Protein AF-A0A7K0VHI0-F1 (afdb_monomer_lite)

Foldseek 3Di:
DDPPDLQAAWDFDDDDVPVPRRGATEADDLQAGSHDDIDRHFFQQVVLVVVDLLVLLVSLQRRLVRCVVRPHAEYHDDEQAEQPDVPQPCNSSFRYHALVSRLSSRLSSQNNNVVRHAYEYDAPWDQRHDPQQQPDEAEDDPCCCVVGICSSVVSNVVSPHRYYHYTNHHYPPHGRD

Secondary structure (DSSP, 8-state):
--S--TTSSPEEES-BGGGTB--EEEE--TTS--SSS---PPPHHHHHTT--HHHHHHHHHHHHHHHHHTT-SEE---B-----STT-TTGGGS--S-HHHHHHHHHHHHHHHTTTSB-EEEEETT---STTTTT-EE---HHHIIIIISHHHHHHHHTT-SEEEEPSSEETTEE--

pLDDT: mean 95.42, std 7.2, range [49.62, 98.88]

Radius of gyration: 16.26 Å; chains: 1; bounding box: 48×40×41 Å

Structure (mmCIF, N/CA/C/O backbone):
data_AF-A0A7K0VHI0-F1
#
_entry.id   AF-A0A7K0VHI0-F1
#
loop_
_atom_site.group_PDB
_atom_site.id
_atom_site.type_symbol
_atom_site.label_atom_id
_atom_site.label_alt_id
_atom_site.label_comp_id
_atom_site.label_asym_id
_atom_site.label_entity_id
_atom_site.label_seq_id
_atom_site.pdbx_PDB_ins_code
_atom_site.Cartn_x
_atom_site.Cartn_y
_atom_site.Cartn_z
_atom_site.occupancy
_atom_site.B_iso_or_equiv
_atom_site.auth_seq_id
_atom_site.auth_comp_id
_atom_site.auth_asym_id
_atom_site.auth_atom_id
_atom_site.pdbx_PDB_model_num
ATOM 1 N N . MET A 1 1 ? 2.471 27.099 8.054 1.00 49.62 1 MET A N 1
ATOM 2 C CA . MET A 1 1 ? 2.022 25.789 7.533 1.00 49.62 1 MET A CA 1
ATOM 3 C C . MET A 1 1 ? 0.575 25.970 7.119 1.00 49.62 1 MET A C 1
ATOM 5 O O . MET A 1 1 ? -0.126 26.638 7.862 1.00 49.62 1 MET A O 1
ATOM 9 N N . SER A 1 2 ? 0.169 25.510 5.935 1.00 50.44 2 SER A N 1
ATOM 10 C CA . SER A 1 2 ? -1.216 25.653 5.464 1.00 50.44 2 SER A CA 1
ATOM 11 C C . SER A 1 2 ? -2.188 24.968 6.428 1.00 50.44 2 SER A C 1
ATOM 13 O O . SER A 1 2 ? -1.880 23.882 6.926 1.00 50.44 2 SER A O 1
ATOM 15 N N . ASP A 1 3 ? -3.345 25.582 6.671 1.00 60.44 3 ASP A N 1
ATOM 16 C CA . ASP A 1 3 ? -4.369 25.034 7.571 1.00 60.44 3 ASP A CA 1
ATOM 17 C C . ASP A 1 3 ? -5.045 23.759 7.018 1.00 60.44 3 ASP A C 1
ATOM 19 O O . ASP A 1 3 ? -5.583 22.979 7.796 1.00 60.44 3 ASP A O 1
ATOM 23 N N . ASP A 1 4 ? -4.888 23.462 5.721 1.00 69.44 4 ASP A N 1
ATOM 24 C CA . ASP A 1 4 ? -5.539 22.341 5.015 1.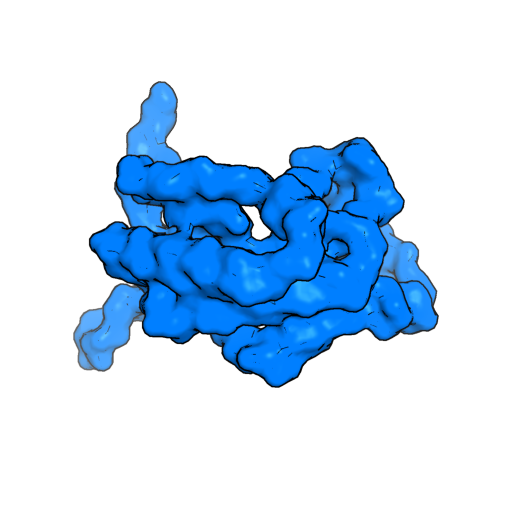00 69.44 4 ASP A CA 1
ATOM 25 C C . ASP A 1 4 ? -4.627 21.114 4.804 1.00 69.44 4 ASP A C 1
ATOM 27 O O . ASP A 1 4 ? -4.588 20.494 3.740 1.00 69.44 4 ASP A O 1
ATOM 31 N N . GLY A 1 5 ? -3.806 20.773 5.795 1.00 72.88 5 GLY A N 1
ATOM 32 C CA . GLY A 1 5 ? -2.928 19.605 5.695 1.00 72.88 5 GLY A CA 1
ATOM 33 C C . GLY A 1 5 ? -3.690 18.276 5.781 1.00 72.88 5 GLY A C 1
ATOM 34 O O . GLY A 1 5 ? -4.550 18.111 6.639 1.00 72.88 5 GLY A O 1
ATOM 35 N N . TYR A 1 6 ? -3.282 17.273 4.996 1.00 79.19 6 TYR A N 1
ATOM 36 C CA . TYR A 1 6 ? -3.853 15.910 5.017 1.00 79.19 6 TYR A CA 1
ATOM 37 C C . TYR A 1 6 ? -3.754 15.179 6.377 1.00 79.19 6 TYR A C 1
ATOM 39 O O . TYR A 1 6 ? -4.340 14.121 6.566 1.00 79.19 6 TYR A O 1
ATOM 47 N N . HIS A 1 7 ? -3.013 15.753 7.327 1.00 82.69 7 HIS A N 1
ATOM 48 C CA . HIS A 1 7 ? -2.826 15.268 8.695 1.00 82.69 7 HIS A CA 1
ATOM 49 C C . HIS A 1 7 ? -3.820 15.874 9.707 1.00 82.69 7 HIS A C 1
ATOM 51 O O . HIS A 1 7 ? -3.717 15.629 10.911 1.00 82.69 7 HIS A O 1
ATOM 57 N N . LYS A 1 8 ? -4.737 16.739 9.258 1.00 86.25 8 LYS A N 1
ATOM 58 C CA . LYS A 1 8 ? -5.673 17.461 10.134 1.00 86.25 8 LYS A CA 1
ATOM 59 C C . LYS A 1 8 ? -6.975 16.705 10.363 1.00 86.25 8 LYS A C 1
ATOM 61 O O . LYS A 1 8 ? -7.485 16.704 11.480 1.00 86.25 8 LYS A O 1
ATOM 66 N N . SER A 1 9 ? -7.497 16.065 9.326 1.00 90.56 9 SER A N 1
ATOM 67 C CA . SER A 1 9 ? -8.760 15.333 9.352 1.00 90.56 9 SER A CA 1
ATOM 68 C C . SER A 1 9 ? -8.771 14.250 8.279 1.00 90.56 9 SER A C 1
ATOM 70 O O . SER A 1 9 ? -7.968 14.265 7.347 1.00 90.56 9 SER A O 1
ATOM 72 N N . VAL A 1 10 ? -9.699 13.305 8.414 1.00 93.50 10 VAL A N 1
ATOM 73 C CA . VAL A 1 10 ? -9.967 12.304 7.377 1.00 93.50 10 VAL A CA 1
ATOM 74 C C . VAL A 1 10 ? -10.591 12.962 6.142 1.00 93.50 10 VAL A C 1
ATOM 76 O O . VAL A 1 10 ? -11.392 13.892 6.266 1.00 93.50 10 VAL A O 1
ATOM 79 N N . PHE A 1 11 ? -10.268 12.458 4.952 1.00 93.69 11 PHE A N 1
ATOM 80 C CA . PHE A 1 11 ? -10.900 12.899 3.707 1.00 93.69 11 PHE A CA 1
ATOM 81 C C . PHE A 1 11 ? -12.208 12.151 3.496 1.00 93.69 11 PHE A C 1
ATOM 83 O O . PHE A 1 11 ? -12.211 10.925 3.401 1.00 93.69 11 PHE A O 1
ATOM 90 N N . VAL A 1 12 ? -13.316 12.883 3.410 1.00 94.75 12 VAL A N 1
ATOM 91 C CA . VAL A 1 12 ? -14.646 12.303 3.204 1.00 94.75 12 VAL A CA 1
ATOM 92 C C . VAL A 1 12 ? -14.996 12.336 1.719 1.00 94.75 12 VAL A C 1
ATOM 94 O O . VAL A 1 12 ? -14.970 13.390 1.088 1.00 94.75 12 VAL A O 1
ATOM 97 N N . GLY A 1 13 ? -15.334 11.176 1.164 1.00 94.62 13 GLY A N 1
ATOM 98 C CA . GLY A 1 13 ? -15.799 11.010 -0.207 1.00 94.62 13 GLY A CA 1
ATOM 99 C C . GLY A 1 13 ? -17.121 10.252 -0.263 1.00 94.62 13 GLY A C 1
ATOM 100 O O . GLY A 1 13 ? -17.373 9.360 0.544 1.00 94.62 13 GLY A O 1
ATOM 101 N N . ALA A 1 14 ? -17.952 10.587 -1.251 1.00 95.06 14 ALA A N 1
ATOM 102 C CA . ALA A 1 14 ? -19.202 9.886 -1.557 1.00 95.06 14 ALA A CA 1
ATOM 103 C C . ALA A 1 14 ? -20.214 9.781 -0.391 1.00 95.06 14 ALA A C 1
ATOM 105 O O . ALA A 1 14 ? -20.977 8.824 -0.337 1.00 95.06 14 ALA A O 1
ATOM 106 N N . GLU A 1 15 ? -20.246 10.739 0.539 1.00 96.38 15 GLU A N 1
ATOM 107 C CA . GLU A 1 15 ? -21.255 10.786 1.610 1.00 96.38 15 GLU A CA 1
ATOM 108 C C . GLU A 1 15 ? -22.662 11.039 1.036 1.00 96.38 15 GLU A C 1
ATOM 110 O O . GLU A 1 15 ? -22.847 11.888 0.160 1.00 96.38 15 GLU A O 1
ATOM 115 N N . LEU A 1 16 ? -23.656 10.261 1.486 1.00 96.75 16 LEU A N 1
ATOM 116 C CA . LEU A 1 16 ? -25.032 10.314 0.980 1.00 96.75 16 LEU A CA 1
ATOM 117 C C . LEU A 1 16 ? -26.054 10.147 2.116 1.00 96.75 16 LEU A C 1
ATOM 119 O O . LEU A 1 16 ? -26.549 9.043 2.375 1.00 96.75 16 LEU A O 1
ATOM 123 N N . ASP A 1 17 ? -26.458 11.268 2.716 1.00 96.25 17 ASP A N 1
ATOM 124 C CA . ASP A 1 17 ? -27.413 11.320 3.837 1.00 96.25 17 ASP A CA 1
ATOM 125 C C . ASP A 1 17 ? -28.761 10.659 3.526 1.00 96.25 17 ASP A C 1
ATOM 127 O O . ASP A 1 17 ? -29.331 9.964 4.366 1.00 96.25 17 ASP A O 1
ATOM 131 N N . ARG A 1 18 ? -29.248 10.807 2.284 1.00 97.44 18 ARG A N 1
ATOM 132 C CA . ARG A 1 18 ? -30.519 10.237 1.790 1.00 97.44 18 ARG A CA 1
ATOM 133 C C . ARG A 1 18 ? -30.682 8.745 2.100 1.00 97.44 18 ARG A C 1
ATOM 135 O O . ARG A 1 18 ? -31.808 8.284 2.259 1.00 97.44 18 ARG A O 1
ATOM 142 N N . ILE A 1 19 ? -29.584 7.993 2.094 1.00 97.06 19 ILE A N 1
ATOM 143 C CA . ILE A 1 19 ? -29.577 6.542 2.331 1.00 97.06 19 ILE A CA 1
ATOM 144 C C . ILE A 1 19 ? -28.793 6.164 3.595 1.00 97.06 19 ILE A C 1
ATOM 146 O O . ILE A 1 19 ? -28.538 4.984 3.815 1.00 97.06 19 ILE A O 1
ATOM 150 N N . GLY A 1 20 ? -28.387 7.146 4.406 1.00 95.75 20 GLY A N 1
ATOM 151 C CA . GLY A 1 20 ? -27.570 6.923 5.598 1.00 95.75 20 GLY A CA 1
ATOM 152 C C . GLY A 1 20 ? -26.177 6.360 5.304 1.00 95.75 20 GLY A C 1
ATOM 153 O O . GLY A 1 20 ? -25.609 5.689 6.162 1.00 95.75 20 GLY A O 1
ATOM 154 N N . PHE A 1 21 ? -25.628 6.586 4.104 1.00 96.31 21 PHE A N 1
ATOM 155 C CA . PHE A 1 21 ? -24.278 6.135 3.769 1.00 96.31 21 PHE A CA 1
ATOM 156 C C . PHE A 1 21 ? -23.255 7.181 4.245 1.00 96.31 21 PHE A C 1
ATOM 158 O O . PHE A 1 21 ? -23.223 8.281 3.689 1.00 96.31 21 PHE A O 1
ATOM 165 N N . PRO A 1 22 ? -22.396 6.857 5.233 1.00 92.44 22 PRO A N 1
ATOM 166 C CA . PRO A 1 22 ? -21.530 7.829 5.916 1.00 92.44 22 PRO A CA 1
ATOM 167 C C . PRO A 1 22 ? -20.301 8.266 5.098 1.00 92.44 22 PRO A C 1
ATOM 169 O O . PRO A 1 22 ? -19.397 8.918 5.633 1.00 92.44 22 PRO A O 1
ATOM 172 N N . GLY A 1 23 ? -20.234 7.852 3.829 1.00 95.94 23 GLY A N 1
ATOM 173 C CA . GLY A 1 23 ? -19.101 8.071 2.945 1.00 95.94 23 GLY A CA 1
ATOM 174 C C . GLY A 1 23 ? -17.908 7.158 3.230 1.00 95.94 23 GLY A C 1
ATOM 175 O O . GLY A 1 23 ? -17.819 6.449 4.238 1.00 95.94 23 GLY A O 1
ATOM 176 N N . VAL A 1 24 ? -16.954 7.208 2.311 1.00 96.62 24 VAL A N 1
ATOM 177 C CA . VAL A 1 24 ? -15.605 6.683 2.496 1.00 96.62 24 VAL A CA 1
ATOM 178 C C . VAL A 1 24 ? -14.776 7.767 3.176 1.00 96.62 24 VAL A C 1
ATOM 180 O O . VAL A 1 24 ? -14.769 8.915 2.745 1.00 96.62 24 VAL A O 1
ATOM 183 N N . ARG A 1 25 ? -14.095 7.409 4.259 1.00 96.31 25 ARG A N 1
ATOM 184 C CA . ARG A 1 25 ? -13.344 8.310 5.133 1.00 96.31 25 ARG A CA 1
ATOM 185 C C . ARG A 1 25 ? -11.891 7.868 5.131 1.00 96.31 25 ARG A C 1
ATOM 187 O O . ARG A 1 25 ? -11.514 6.943 5.852 1.00 96.31 25 ARG A O 1
ATOM 194 N N . PHE A 1 26 ? -11.119 8.489 4.250 1.00 96.12 26 PHE A N 1
ATOM 195 C CA . PHE A 1 26 ? -9.750 8.123 3.924 1.00 96.12 26 PHE A CA 1
ATOM 196 C C . PHE A 1 26 ? -8.734 8.772 4.871 1.00 96.12 26 PHE A C 1
ATOM 198 O O . PHE A 1 26 ? -8.834 9.959 5.191 1.00 96.12 26 PHE A O 1
ATOM 205 N N . SER A 1 27 ? -7.724 7.997 5.263 1.00 95.81 27 SER A N 1
ATOM 206 C CA . SER A 1 27 ? -6.516 8.475 5.937 1.00 95.81 27 SER A CA 1
ATOM 207 C C . SER A 1 27 ? -5.292 7.672 5.481 1.00 95.81 27 SER A C 1
ATOM 209 O O . SER A 1 27 ? -5.348 6.445 5.364 1.00 95.81 27 SER A O 1
ATOM 211 N N . ASP A 1 28 ? -4.165 8.340 5.247 1.00 94.38 28 ASP A N 1
ATOM 212 C CA . ASP A 1 28 ? -2.869 7.662 5.124 1.00 94.38 28 ASP A CA 1
ATOM 213 C C . ASP A 1 28 ? -2.396 7.149 6.507 1.00 94.38 28 ASP A C 1
ATOM 215 O O . ASP A 1 28 ? -2.833 7.643 7.544 1.00 94.38 28 ASP A O 1
ATOM 219 N N . GLY A 1 29 ? -1.498 6.167 6.605 1.00 69.25 29 GLY A N 1
ATOM 220 C CA . GLY A 1 29 ? -0.900 5.376 5.530 1.00 69.25 29 GLY A CA 1
ATOM 221 C C . GLY A 1 29 ? -0.022 4.231 6.077 1.00 69.25 29 GLY A C 1
ATOM 222 O O . GLY A 1 29 ? -0.254 3.749 7.183 1.00 69.25 29 GLY A O 1
ATOM 223 N N . PRO A 1 30 ? 1.028 3.779 5.364 1.00 87.50 30 PRO A N 1
ATOM 224 C CA . PRO A 1 30 ? 1.696 2.491 5.630 1.00 87.50 30 PRO A CA 1
ATOM 225 C C . PRO A 1 30 ? 2.348 2.313 7.014 1.00 87.50 30 PRO A C 1
ATOM 227 O O . PRO A 1 30 ? 2.662 1.183 7.393 1.00 87.50 30 PRO A O 1
ATOM 230 N N . ARG A 1 31 ? 2.570 3.409 7.756 1.00 93.50 31 ARG A N 1
ATOM 231 C CA . ARG A 1 31 ? 3.279 3.453 9.049 1.00 93.50 31 ARG A CA 1
ATOM 232 C C . ARG A 1 31 ? 2.393 3.893 10.228 1.00 93.50 31 ARG A C 1
ATOM 234 O O . ARG A 1 31 ? 2.914 4.299 11.264 1.00 93.50 31 ARG A O 1
ATOM 241 N N . GLY A 1 32 ? 1.075 3.854 10.060 1.00 94.88 32 GLY A N 1
ATOM 242 C CA . GLY A 1 32 ? 0.108 4.308 11.061 1.00 94.88 32 GLY A CA 1
ATOM 243 C C . GLY A 1 32 ? -0.809 5.407 10.539 1.00 94.88 32 GLY A C 1
ATOM 244 O O . GLY A 1 32 ? -0.649 5.883 9.413 1.00 94.88 32 GLY A O 1
ATOM 245 N N . ALA A 1 33 ? -1.774 5.804 11.368 1.00 94.31 33 ALA A N 1
ATOM 246 C CA . ALA A 1 33 ? -2.665 6.912 11.056 1.00 94.31 33 ALA A CA 1
ATOM 247 C C . ALA A 1 33 ? -1.879 8.231 10.981 1.00 94.31 33 ALA A C 1
ATOM 249 O O . ALA A 1 33 ? -1.049 8.520 11.840 1.00 94.31 33 ALA A O 1
ATOM 250 N N . VAL A 1 34 ? -2.145 9.048 9.962 1.00 90.44 34 VAL A N 1
ATOM 251 C CA . VAL A 1 34 ? -1.441 10.329 9.759 1.00 90.44 34 VAL A CA 1
ATOM 252 C C . VAL A 1 34 ? -2.256 11.528 10.264 1.00 90.44 34 VAL A C 1
ATOM 254 O O . VAL A 1 34 ? -1.842 12.672 10.113 1.00 90.44 34 VAL A O 1
ATOM 257 N N . VAL A 1 35 ? -3.399 11.295 10.913 1.00 89.69 35 VAL A N 1
ATOM 258 C CA . VAL A 1 35 ? -4.246 12.357 11.474 1.00 89.69 35 VAL A CA 1
ATOM 259 C C . VAL A 1 35 ? -4.071 12.452 12.987 1.00 89.69 35 VAL A C 1
ATOM 261 O O . VAL A 1 35 ? -4.231 11.465 13.702 1.00 89.69 35 VAL A O 1
ATOM 264 N N . GLY A 1 36 ? -3.814 13.665 13.479 1.00 84.06 36 GLY A N 1
ATOM 265 C CA . GLY A 1 36 ? -3.723 13.946 14.913 1.00 84.06 36 GLY A CA 1
ATOM 266 C C . GLY A 1 36 ? -2.516 13.295 15.600 1.00 84.06 36 GLY A C 1
ATOM 267 O O . GLY A 1 36 ? -1.433 13.200 15.026 1.00 84.06 36 GLY A O 1
ATOM 268 N N . ASN A 1 37 ? -2.699 12.890 16.860 1.00 87.44 37 ASN A N 1
ATOM 269 C CA . ASN A 1 37 ? -1.681 12.189 17.644 1.00 87.44 37 ASN A CA 1
ATOM 270 C C . ASN A 1 37 ? -1.924 10.680 17.540 1.00 87.44 37 ASN A C 1
ATOM 272 O O . ASN A 1 37 ? -2.786 10.149 18.238 1.00 87.44 37 ASN A O 1
ATOM 276 N N . ALA A 1 38 ? -1.164 10.017 16.678 1.00 92.19 38 ALA A N 1
ATOM 277 C CA . ALA A 1 38 ? -1.216 8.576 16.460 1.00 92.19 38 ALA A CA 1
ATOM 278 C C . ALA A 1 38 ? 0.172 7.951 16.648 1.00 92.19 38 ALA A C 1
ATOM 280 O O . ALA A 1 38 ? 1.190 8.655 16.679 1.00 92.19 38 ALA A O 1
ATOM 281 N N . THR A 1 39 ? 0.226 6.628 16.773 1.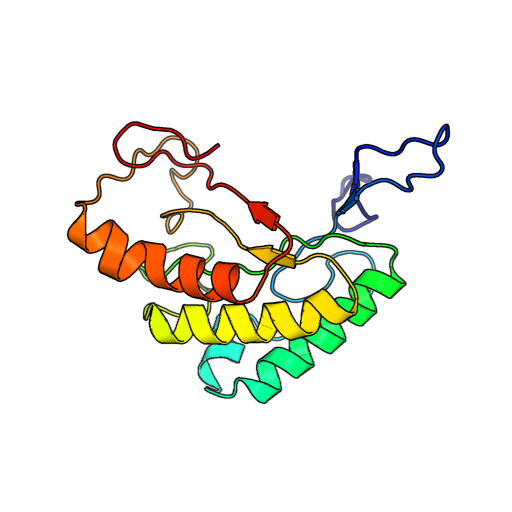00 96.69 39 THR A N 1
ATOM 282 C CA . THR A 1 39 ? 1.491 5.916 16.934 1.00 96.69 39 THR A CA 1
ATOM 283 C C . THR A 1 39 ? 2.303 5.977 15.642 1.00 96.69 39 THR A C 1
ATOM 285 O O . THR A 1 39 ? 1.860 5.569 14.569 1.00 96.69 39 THR A O 1
ATOM 288 N N . ALA A 1 40 ? 3.545 6.452 15.746 1.00 95.62 40 ALA A N 1
ATOM 289 C CA . ALA A 1 40 ? 4.512 6.390 14.658 1.00 95.62 40 ALA A CA 1
ATOM 290 C C . ALA A 1 40 ? 5.271 5.054 14.713 1.00 95.62 40 ALA A C 1
ATOM 292 O O . ALA A 1 40 ? 6.282 4.934 15.404 1.00 95.62 40 ALA A O 1
ATOM 293 N N . PHE A 1 41 ? 4.785 4.048 13.984 1.00 98.06 41 PHE A N 1
ATOM 294 C CA . PHE A 1 41 ? 5.431 2.732 13.924 1.00 98.06 41 PHE A CA 1
ATOM 295 C C . PHE A 1 41 ? 6.797 2.792 13.208 1.00 98.06 41 PHE A C 1
ATOM 297 O O . PHE A 1 41 ? 7.088 3.758 12.497 1.00 98.06 41 PHE A O 1
ATOM 304 N N . PRO A 1 42 ? 7.665 1.772 13.344 1.00 98.06 42 PRO A N 1
ATOM 305 C CA . PRO A 1 42 ? 8.799 1.600 12.440 1.00 98.06 42 PRO A CA 1
ATOM 306 C C . PRO A 1 42 ? 8.336 1.508 10.980 1.00 98.06 42 PRO A C 1
ATOM 308 O O . PRO A 1 42 ? 7.253 1.001 10.691 1.00 98.06 42 PRO A O 1
ATOM 311 N N . VAL A 1 43 ? 9.157 2.003 10.051 1.00 97.56 43 VAL A N 1
ATOM 312 C CA . VAL A 1 43 ? 8.881 1.919 8.605 1.00 97.56 43 VAL A CA 1
ATOM 313 C C . VAL A 1 43 ? 8.724 0.463 8.153 1.00 97.56 43 VAL A C 1
ATOM 315 O O . VAL A 1 43 ? 9.291 -0.437 8.777 1.00 97.56 43 VAL A O 1
ATOM 318 N N . ALA A 1 44 ? 7.984 0.225 7.067 1.00 97.44 44 ALA A N 1
ATOM 319 C CA . ALA A 1 44 ? 7.653 -1.126 6.610 1.00 97.44 44 ALA A CA 1
ATOM 320 C C . ALA A 1 44 ? 8.897 -1.998 6.416 1.00 97.44 44 ALA A C 1
ATOM 322 O O . ALA A 1 44 ? 8.909 -3.130 6.883 1.00 97.44 44 ALA A O 1
ATOM 323 N N . MET A 1 45 ? 9.977 -1.440 5.870 1.00 97.12 45 MET A N 1
ATOM 324 C CA . MET A 1 45 ? 11.242 -2.157 5.686 1.00 97.12 45 MET A CA 1
ATOM 325 C C . MET A 1 45 ? 11.835 -2.672 7.007 1.00 97.12 45 MET A C 1
ATOM 327 O O . MET A 1 45 ? 12.311 -3.802 7.080 1.00 97.12 45 MET A O 1
ATOM 331 N N . ALA A 1 46 ? 11.773 -1.873 8.076 1.00 98.19 46 ALA A N 1
ATOM 332 C CA . ALA A 1 46 ? 12.263 -2.279 9.392 1.00 98.19 46 ALA A CA 1
ATOM 333 C C . ALA A 1 46 ? 11.379 -3.369 10.016 1.00 98.19 46 ALA A C 1
ATOM 335 O O . ALA A 1 46 ? 11.891 -4.272 10.672 1.00 98.19 46 ALA A O 1
ATOM 336 N N . ARG A 1 47 ? 10.061 -3.312 9.783 1.00 98.38 47 ARG A N 1
ATOM 337 C CA . ARG A 1 47 ? 9.128 -4.373 10.194 1.00 98.38 47 ARG A CA 1
ATOM 338 C C . ARG A 1 47 ? 9.350 -5.654 9.388 1.00 98.38 47 ARG A C 1
ATOM 340 O O . ARG A 1 47 ? 9.413 -6.728 9.971 1.00 98.38 47 ARG A O 1
ATOM 347 N N . GLY A 1 48 ? 9.577 -5.543 8.079 1.00 98.19 48 GLY A N 1
ATOM 348 C CA . GLY A 1 48 ? 9.900 -6.660 7.186 1.00 98.19 48 GLY A CA 1
ATOM 349 C C . GLY A 1 48 ? 11.168 -7.407 7.601 1.00 98.19 48 GLY A C 1
ATOM 350 O O . GLY A 1 48 ? 11.209 -8.635 7.546 1.00 98.19 48 GLY A O 1
ATOM 351 N N . ALA A 1 49 ? 12.171 -6.682 8.106 1.00 98.38 49 ALA A N 1
ATOM 352 C CA . ALA A 1 49 ? 13.422 -7.253 8.605 1.00 98.38 49 ALA A CA 1
ATOM 353 C C . ALA A 1 49 ? 13.265 -8.132 9.863 1.00 98.38 49 ALA A C 1
ATOM 355 O O . ALA A 1 49 ? 14.220 -8.800 10.255 1.00 98.38 49 ALA A O 1
ATOM 356 N N . THR A 1 50 ? 12.084 -8.160 10.490 1.00 98.56 50 THR A N 1
ATOM 357 C CA . THR A 1 50 ? 11.791 -9.063 11.615 1.00 98.56 50 THR A CA 1
ATOM 358 C C . THR A 1 50 ? 11.513 -10.496 11.173 1.00 98.56 50 THR A C 1
ATOM 360 O O . THR A 1 50 ? 11.710 -11.411 11.966 1.00 98.56 50 THR A O 1
ATOM 363 N N . TRP A 1 51 ? 11.062 -10.693 9.926 1.00 98.50 51 TRP A N 1
ATOM 364 C CA . TRP A 1 51 ? 10.561 -11.978 9.418 1.00 98.50 51 TRP A CA 1
ATOM 365 C C . TRP A 1 51 ? 9.436 -12.597 10.279 1.00 98.50 51 TRP A C 1
ATOM 367 O O . TRP A 1 51 ? 9.223 -13.806 10.244 1.00 98.50 51 TRP A O 1
ATOM 377 N N . ASP A 1 52 ? 8.699 -11.765 11.024 1.00 98.81 52 ASP A N 1
ATOM 378 C CA . ASP A 1 52 ? 7.61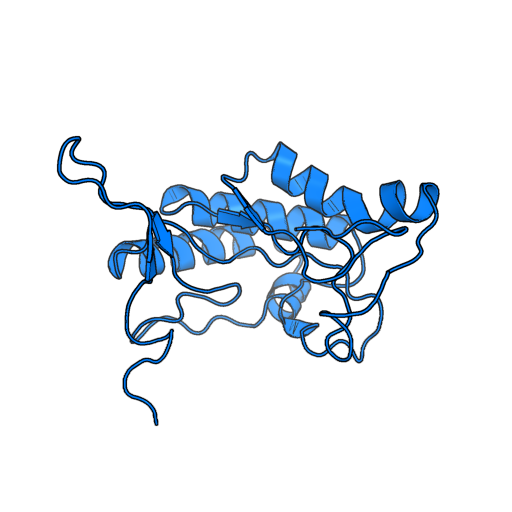6 -12.165 11.924 1.00 98.81 52 ASP A CA 1
ATOM 379 C C . ASP A 1 52 ? 6.257 -11.655 11.407 1.00 98.81 52 ASP A C 1
ATOM 381 O O . ASP A 1 52 ? 5.895 -10.484 11.555 1.00 98.81 52 ASP A O 1
ATOM 385 N N . LEU A 1 53 ? 5.499 -12.554 10.770 1.00 98.88 53 LEU A N 1
ATOM 386 C CA . LEU A 1 53 ? 4.179 -12.245 10.207 1.00 98.88 53 LEU A CA 1
ATOM 387 C C . LEU A 1 53 ? 3.114 -12.019 11.291 1.00 98.88 53 LEU A C 1
ATOM 389 O O . LEU A 1 53 ? 2.191 -11.227 11.088 1.00 98.88 53 LEU A O 1
ATOM 393 N N . ASP A 1 54 ? 3.241 -12.678 12.444 1.00 98.88 54 ASP A N 1
ATOM 394 C CA . ASP A 1 54 ? 2.300 -12.515 13.553 1.00 98.88 54 ASP A CA 1
ATOM 395 C C . ASP A 1 54 ? 2.464 -11.128 14.185 1.00 98.88 54 ASP A C 1
ATOM 397 O O . ASP A 1 54 ? 1.480 -10.462 14.531 1.00 98.88 54 ASP A O 1
ATOM 401 N N . LEU A 1 55 ? 3.708 -10.650 14.288 1.00 98.81 55 LEU A N 1
ATOM 402 C CA . LEU A 1 55 ? 4.003 -9.280 14.688 1.00 98.81 55 LEU A CA 1
ATOM 403 C C . LEU A 1 55 ? 3.418 -8.264 13.701 1.00 98.81 55 LEU A C 1
ATOM 405 O O . LEU A 1 55 ? 2.779 -7.308 14.145 1.00 98.81 55 LEU A O 1
ATOM 409 N N . GLU A 1 56 ? 3.584 -8.461 12.390 1.00 98.81 56 GLU A N 1
ATOM 410 C CA . GLU A 1 56 ? 3.042 -7.524 11.395 1.00 98.81 56 GLU A CA 1
ATOM 411 C C . GLU A 1 56 ? 1.510 -7.459 11.447 1.00 98.81 56 GLU A C 1
ATOM 413 O O . GLU A 1 56 ? 0.930 -6.372 11.395 1.00 98.81 56 GLU A O 1
ATOM 418 N N . GLN A 1 57 ? 0.839 -8.596 11.648 1.00 98.88 57 GLN A N 1
ATOM 419 C CA . GLN A 1 57 ? -0.610 -8.618 11.830 1.00 98.88 57 GLN A CA 1
ATOM 420 C C . GLN A 1 57 ? -1.048 -7.856 13.089 1.00 98.88 57 GLN A C 1
ATOM 422 O O . GLN A 1 57 ? -2.018 -7.097 13.037 1.00 98.88 57 GLN A O 1
ATOM 427 N N . ARG A 1 58 ? -0.332 -8.004 14.212 1.00 98.88 58 ARG A N 1
ATOM 428 C CA . ARG A 1 58 ? -0.604 -7.240 15.445 1.00 98.88 58 ARG A CA 1
ATOM 429 C C . ARG A 1 58 ? -0.369 -5.742 15.265 1.00 98.88 58 ARG A C 1
ATOM 431 O O . ARG A 1 58 ? -1.101 -4.936 15.835 1.00 98.88 58 ARG A O 1
ATOM 438 N N . ILE A 1 59 ? 0.635 -5.362 14.476 1.00 98.75 59 ILE A N 1
ATOM 439 C CA . ILE A 1 59 ? 0.854 -3.963 14.096 1.00 98.75 59 ILE A CA 1
ATOM 440 C C . ILE A 1 59 ? -0.328 -3.460 13.258 1.00 98.75 59 ILE A C 1
ATOM 442 O O . ILE A 1 59 ? -0.832 -2.371 13.522 1.00 98.75 59 ILE A O 1
ATOM 446 N N . GLY A 1 60 ? -0.818 -4.255 12.304 1.00 98.62 60 GLY A N 1
ATOM 447 C CA . GLY A 1 60 ? -2.014 -3.930 11.525 1.00 98.62 60 GLY A CA 1
ATOM 448 C C . GLY A 1 60 ? -3.267 -3.733 12.366 1.00 98.62 60 GLY A C 1
ATOM 449 O O . GLY A 1 60 ? -3.995 -2.771 12.142 1.00 98.62 60 GLY A O 1
ATOM 450 N N . ASP A 1 61 ? -3.490 -4.596 13.355 1.00 98.81 61 ASP A N 1
ATOM 451 C CA . ASP A 1 61 ? -4.600 -4.476 14.305 1.00 98.81 61 ASP A CA 1
ATOM 452 C C . ASP A 1 61 ? -4.525 -3.160 15.100 1.00 98.81 61 ASP A C 1
ATOM 454 O O . ASP A 1 61 ? -5.497 -2.404 15.157 1.00 98.81 61 ASP A O 1
ATOM 458 N N . ALA A 1 62 ? -3.339 -2.818 15.618 1.00 98.56 62 ALA A N 1
ATOM 459 C CA . ALA A 1 62 ? -3.119 -1.563 16.334 1.00 98.56 62 ALA A CA 1
ATOM 460 C C . ALA A 1 62 ? -3.348 -0.330 15.438 1.00 98.56 62 ALA A C 1
ATOM 462 O O . ALA A 1 62 ? -4.066 0.591 15.829 1.00 98.56 62 ALA A O 1
ATOM 463 N N . ILE A 1 63 ? -2.798 -0.328 14.216 1.00 98.44 63 ILE A N 1
ATOM 464 C CA . ILE A 1 63 ? -3.005 0.755 13.242 1.00 98.44 63 ILE A CA 1
ATOM 465 C C . ILE A 1 63 ? -4.493 0.882 12.885 1.00 98.44 63 ILE A C 1
ATOM 467 O O . ILE A 1 63 ? -5.026 1.991 12.855 1.00 98.44 63 ILE A O 1
ATOM 471 N N . GLY A 1 64 ? -5.172 -0.237 12.626 1.00 98.31 64 GLY A N 1
ATOM 472 C CA . GLY A 1 64 ? -6.592 -0.266 12.281 1.00 98.31 64 GLY A CA 1
ATOM 473 C C . GLY A 1 64 ? -7.470 0.312 13.391 1.00 98.31 64 GLY A C 1
ATOM 474 O O . GLY 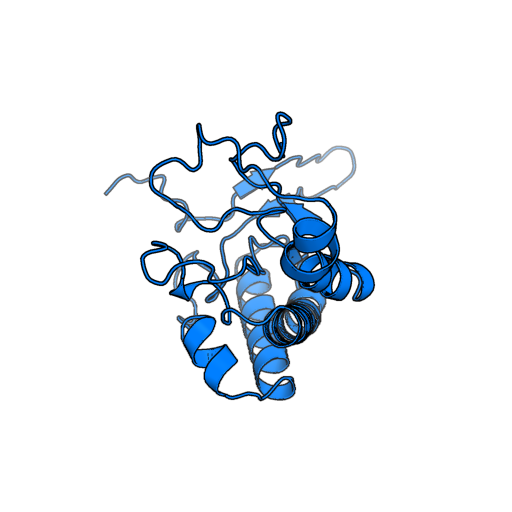A 1 64 ? -8.361 1.117 13.113 1.00 98.31 64 GLY A O 1
ATOM 475 N N . SER A 1 65 ? -7.181 -0.038 14.645 1.00 98.31 65 SER A N 1
ATOM 476 C CA . SER A 1 65 ? -7.873 0.497 15.820 1.00 98.31 65 SER A CA 1
ATOM 477 C C . SER A 1 65 ? -7.703 2.018 15.947 1.00 98.31 65 SER A C 1
ATOM 479 O O . SER A 1 65 ? -8.689 2.741 16.114 1.00 98.31 65 SER A O 1
ATOM 481 N N . GLU A 1 66 ? -6.480 2.537 15.770 1.00 97.81 66 GLU A N 1
ATOM 482 C CA . GLU A 1 66 ? -6.220 3.985 15.788 1.00 97.81 66 GLU A CA 1
ATOM 483 C C . GLU A 1 66 ? -6.941 4.716 14.646 1.00 97.81 66 GLU A C 1
ATOM 485 O O . GLU A 1 66 ? -7.581 5.743 14.875 1.00 97.81 66 GLU A O 1
ATOM 490 N N . LEU A 1 67 ? -6.908 4.162 13.428 1.00 97.62 67 LEU A N 1
ATOM 491 C CA . LEU A 1 67 ? -7.631 4.696 12.270 1.00 97.62 67 LEU A CA 1
ATOM 492 C C . LEU A 1 67 ? -9.141 4.757 12.524 1.00 97.62 67 LEU A C 1
ATOM 494 O O . LEU A 1 67 ? -9.791 5.759 12.218 1.00 97.62 67 LEU A O 1
ATOM 498 N N . ARG A 1 68 ? -9.710 3.709 13.123 1.00 97.06 68 ARG A N 1
ATOM 499 C CA . ARG A 1 68 ? -11.131 3.685 13.468 1.00 97.06 68 ARG A CA 1
ATOM 500 C C . ARG A 1 68 ? -11.472 4.733 14.525 1.00 97.06 68 ARG A C 1
ATOM 502 O O . ARG A 1 68 ? -12.503 5.395 14.402 1.00 97.06 68 ARG A O 1
ATOM 509 N N . ALA A 1 69 ? -10.611 4.912 15.527 1.00 96.38 69 ALA A N 1
ATOM 510 C CA . ALA A 1 69 ? -10.800 5.887 16.600 1.00 96.38 69 ALA A CA 1
ATOM 511 C C . ALA A 1 69 ? -10.819 7.340 16.093 1.00 96.38 69 ALA A C 1
ATOM 513 O O . ALA A 1 69 ? -11.584 8.154 16.606 1.00 96.38 69 ALA A O 1
ATOM 514 N N . ILE A 1 70 ? -10.045 7.658 15.049 1.00 94.88 70 ILE A N 1
ATOM 515 C CA . ILE A 1 70 ? -10.063 8.982 14.397 1.00 94.88 70 ILE A CA 1
ATOM 516 C C . ILE A 1 70 ? -11.187 9.140 13.354 1.00 94.88 70 ILE A C 1
ATOM 518 O O . ILE A 1 70 ? -11.264 10.162 12.674 1.00 94.88 70 ILE A O 1
ATOM 522 N N . GLY A 1 71 ? -12.057 8.136 13.202 1.00 94.81 71 GLY A N 1
ATOM 523 C CA . GLY A 1 71 ? -13.199 8.171 12.288 1.00 94.81 71 GLY A CA 1
ATOM 524 C C . GLY A 1 71 ? -12.882 7.817 10.832 1.00 94.81 71 GLY A C 1
ATOM 525 O O . GLY A 1 71 ? -13.724 8.061 9.963 1.00 94.81 71 GLY A O 1
ATOM 526 N N . ALA A 1 72 ? -11.707 7.246 10.547 1.00 96.81 72 ALA A N 1
ATOM 527 C CA . ALA A 1 72 ? -11.406 6.688 9.232 1.00 96.81 72 ALA A CA 1
ATOM 528 C C . ALA A 1 72 ? -12.093 5.325 9.055 1.00 96.81 72 ALA A C 1
ATOM 530 O O . ALA A 1 72 ? -12.300 4.570 10.008 1.00 96.81 72 ALA A O 1
ATOM 531 N N . ASN A 1 73 ? -12.438 5.000 7.812 1.00 97.56 73 ASN A N 1
ATOM 532 C CA . ASN A 1 73 ? -12.933 3.676 7.428 1.00 97.56 73 ASN A CA 1
ATOM 533 C C . ASN A 1 73 ? -12.215 3.098 6.198 1.00 97.56 73 ASN A C 1
ATOM 535 O O . ASN A 1 73 ? -12.451 1.941 5.870 1.00 97.56 73 ASN A O 1
ATOM 539 N N . LEU A 1 74 ? -11.325 3.870 5.568 1.00 97.81 74 LEU A N 1
ATOM 540 C CA . LEU A 1 74 ? -10.434 3.456 4.489 1.00 97.81 74 LEU A CA 1
ATOM 541 C C . LEU A 1 74 ? -9.029 3.970 4.788 1.00 97.81 74 LEU A C 1
ATOM 543 O O . LEU A 1 74 ? -8.864 5.134 5.160 1.00 97.81 74 LEU A O 1
ATOM 547 N N . THR A 1 75 ? -8.014 3.136 4.573 1.00 97.81 75 THR A N 1
ATOM 548 C CA . THR A 1 75 ? -6.621 3.563 4.700 1.00 97.81 75 THR A CA 1
ATOM 549 C C . THR A 1 75 ? -5.807 3.361 3.438 1.00 97.81 75 THR A C 1
ATOM 551 O O . THR A 1 75 ? -5.955 2.360 2.746 1.00 97.81 75 THR A O 1
ATOM 554 N N . GLY A 1 76 ? -4.905 4.304 3.162 1.00 96.44 76 GLY A N 1
ATOM 555 C CA . GLY A 1 76 ? -3.890 4.209 2.113 1.00 96.44 76 GLY A CA 1
ATOM 556 C C . GLY A 1 76 ? -2.748 3.250 2.468 1.00 96.44 76 GLY A C 1
ATOM 557 O O . GLY A 1 76 ? -1.582 3.629 2.372 1.00 96.44 76 GLY A O 1
ATOM 558 N N . ALA A 1 77 ? -3.054 2.033 2.901 1.00 95.44 77 ALA A N 1
ATOM 559 C CA . ALA A 1 77 ? -2.102 0.960 3.180 1.00 95.44 77 ALA A CA 1
ATOM 560 C C . ALA A 1 77 ? -2.724 -0.365 2.720 1.00 95.44 77 ALA A C 1
ATOM 562 O O . ALA A 1 77 ? -3.906 -0.587 2.960 1.00 95.44 77 ALA A O 1
ATOM 563 N N . VAL A 1 78 ? -1.999 -1.263 2.050 1.00 96.62 78 VAL A N 1
ATOM 564 C CA . VAL A 1 78 ? -0.570 -1.569 2.215 1.00 96.62 78 VAL A CA 1
ATOM 565 C C . VAL A 1 78 ? 0.283 -1.227 0.987 1.00 96.62 78 VAL A C 1
ATOM 567 O O . VAL A 1 78 ? -0.072 -1.582 -0.132 1.00 96.62 78 VAL A O 1
ATOM 570 N N . CYS A 1 79 ? 1.432 -0.569 1.187 1.00 97.81 79 CYS A N 1
ATOM 571 C CA . CYS A 1 79 ? 2.404 -0.329 0.115 1.00 97.81 79 CYS A CA 1
ATOM 572 C C . CYS A 1 79 ? 3.280 -1.574 -0.086 1.00 97.81 79 CYS A C 1
ATOM 574 O O . CYS A 1 79 ? 4.021 -1.952 0.818 1.00 97.81 79 CYS A O 1
ATOM 576 N N . ILE A 1 80 ? 3.182 -2.204 -1.257 1.00 98.19 80 ILE A N 1
ATOM 577 C CA . ILE A 1 80 ? 3.871 -3.467 -1.564 1.00 98.19 80 ILE A CA 1
ATOM 578 C C . ILE A 1 80 ? 4.627 -3.444 -2.895 1.00 98.19 80 ILE A C 1
ATOM 580 O O . ILE A 1 80 ? 4.970 -4.493 -3.418 1.00 98.19 80 ILE A O 1
ATOM 584 N N . ASN A 1 81 ? 4.920 -2.275 -3.472 1.00 97.94 81 ASN A N 1
ATOM 585 C CA . ASN A 1 81 ? 5.811 -2.235 -4.637 1.00 97.94 81 ASN A CA 1
ATOM 586 C C . ASN A 1 81 ? 7.200 -2.774 -4.258 1.00 97.94 81 ASN A C 1
ATOM 588 O O . ASN A 1 81 ? 7.723 -2.454 -3.189 1.00 97.94 81 ASN A O 1
ATOM 592 N N . LEU A 1 82 ? 7.817 -3.561 -5.140 1.00 97.31 82 LEU A N 1
ATOM 593 C CA . LEU A 1 82 ? 9.156 -4.095 -4.899 1.00 97.31 82 LEU A CA 1
ATOM 594 C C . LEU A 1 82 ? 10.215 -2.999 -4.856 1.00 97.31 82 LEU A C 1
ATOM 596 O O . LEU A 1 82 ? 10.215 -2.071 -5.674 1.00 97.31 82 LEU A O 1
ATOM 600 N N . LEU A 1 83 ? 11.199 -3.176 -3.981 1.00 96.81 83 LEU A N 1
ATOM 601 C CA . LEU A 1 83 ? 12.438 -2.415 -4.020 1.00 96.81 83 LEU A CA 1
ATOM 602 C C . LEU A 1 83 ? 13.302 -2.853 -5.213 1.00 96.81 83 LEU A C 1
ATOM 604 O O . LEU A 1 83 ? 14.231 -3.636 -5.077 1.00 96.81 83 LEU A O 1
ATOM 608 N N . ARG A 1 84 ? 13.010 -2.335 -6.410 1.00 94.88 84 ARG A N 1
ATOM 609 C CA . ARG A 1 84 ? 13.789 -2.664 -7.618 1.00 94.88 84 ARG A CA 1
ATOM 610 C C . ARG A 1 84 ? 15.178 -2.022 -7.635 1.00 94.88 84 ARG A C 1
ATOM 612 O O . ARG A 1 84 ? 16.116 -2.588 -8.200 1.00 94.88 84 ARG A O 1
ATOM 619 N N . HIS A 1 85 ? 15.276 -0.806 -7.101 1.00 94.25 85 HIS A N 1
ATOM 620 C CA . HIS A 1 85 ? 16.501 -0.017 -7.066 1.00 94.25 85 HIS A CA 1
ATOM 621 C C . HIS A 1 85 ? 16.607 0.716 -5.719 1.00 94.25 85 HIS A C 1
ATOM 623 O O . HIS A 1 85 ? 15.643 1.375 -5.320 1.00 94.25 85 HIS A O 1
ATOM 629 N N . PRO A 1 86 ? 17.765 0.682 -5.033 1.00 91.94 86 PRO A N 1
ATOM 630 C CA . PRO A 1 86 ? 17.912 1.228 -3.678 1.00 91.94 86 PRO A CA 1
ATOM 631 C C . PRO A 1 86 ? 17.681 2.744 -3.587 1.00 91.94 86 PRO A C 1
ATOM 633 O O . PRO A 1 86 ? 17.337 3.255 -2.529 1.00 91.94 86 PRO A O 1
ATOM 636 N N . ALA A 1 87 ? 17.831 3.472 -4.698 1.00 93.12 87 ALA A N 1
ATOM 637 C CA . ALA A 1 87 ? 17.548 4.910 -4.767 1.00 93.12 87 ALA A CA 1
ATOM 638 C C . ALA A 1 87 ? 16.051 5.264 -4.896 1.00 93.12 87 ALA A C 1
ATOM 640 O O . ALA A 1 87 ? 15.718 6.430 -5.108 1.00 93.12 87 ALA A O 1
ATOM 641 N N . TRP A 1 88 ? 15.136 4.293 -4.820 1.00 95.62 88 TRP A N 1
ATOM 642 C CA . TRP A 1 88 ? 13.707 4.590 -4.825 1.00 95.62 88 TRP A CA 1
ATOM 643 C C . TRP A 1 88 ? 13.327 5.399 -3.577 1.00 95.62 88 TRP A C 1
ATOM 645 O O . TRP A 1 88 ? 13.442 4.922 -2.450 1.00 95.62 88 TRP A O 1
ATOM 655 N N . GLY A 1 89 ? 12.840 6.629 -3.772 1.00 96.50 89 GLY A N 1
ATOM 656 C CA . GLY A 1 89 ? 12.554 7.570 -2.679 1.00 96.50 89 GLY A CA 1
ATOM 657 C C . GLY A 1 89 ? 11.520 7.093 -1.651 1.00 96.50 89 GLY A C 1
ATOM 658 O O . GLY A 1 89 ? 11.460 7.644 -0.555 1.00 96.50 89 GLY A O 1
ATOM 659 N N . ARG A 1 90 ? 10.737 6.053 -1.969 1.00 96.44 90 ARG A N 1
ATOM 660 C CA . ARG A 1 90 ? 9.763 5.425 -1.061 1.00 96.44 90 ARG A CA 1
ATOM 661 C C . ARG A 1 90 ? 10.139 4.001 -0.653 1.00 96.44 90 ARG A C 1
ATOM 663 O O . ARG A 1 90 ? 9.299 3.296 -0.110 1.00 96.44 90 ARG A O 1
ATOM 670 N N . ALA A 1 91 ? 11.402 3.602 -0.827 1.00 96.00 91 ALA A N 1
ATOM 671 C CA . ALA A 1 91 ? 11.903 2.280 -0.443 1.00 96.00 91 ALA A CA 1
ATOM 672 C C . ALA A 1 91 ? 11.503 1.871 0.986 1.00 96.00 91 ALA A C 1
ATOM 674 O O . ALA A 1 91 ? 11.130 0.730 1.220 1.00 96.00 91 ALA A O 1
ATOM 675 N N . GLN A 1 92 ? 11.505 2.812 1.934 1.00 95.38 92 GLN A N 1
ATOM 676 C CA . GLN A 1 92 ? 11.111 2.558 3.326 1.00 95.38 92 GLN A CA 1
ATOM 677 C C . GLN A 1 92 ? 9.635 2.143 3.515 1.00 95.38 92 GLN A C 1
ATOM 679 O O . GLN A 1 92 ? 9.308 1.527 4.530 1.00 95.38 92 GLN A O 1
ATOM 684 N N . GLU A 1 93 ? 8.749 2.461 2.562 1.00 96.31 93 GLU A N 1
ATOM 685 C CA . GLU A 1 93 ? 7.315 2.147 2.643 1.00 96.31 93 GLU A CA 1
ATOM 686 C C . GLU A 1 93 ? 6.974 0.707 2.246 1.00 96.31 93 GLU A C 1
ATOM 688 O O . GLU A 1 93 ? 5.849 0.290 2.504 1.00 96.31 93 GLU A O 1
ATOM 693 N N . THR A 1 94 ? 7.910 -0.042 1.654 1.00 97.25 94 THR A N 1
ATOM 694 C CA . THR A 1 94 ? 7.750 -1.470 1.328 1.00 97.25 94 THR A CA 1
ATOM 695 C C . THR A 1 94 ? 8.591 -2.351 2.257 1.00 97.25 94 THR A C 1
ATOM 697 O O . THR A 1 94 ? 9.367 -1.845 3.067 1.00 97.25 94 THR A O 1
ATOM 700 N N . TYR A 1 95 ? 8.465 -3.672 2.134 1.00 98.12 95 TYR A N 1
ATOM 701 C CA . TYR A 1 95 ? 9.180 -4.643 2.969 1.00 98.12 95 TYR A CA 1
ATOM 702 C C . TYR A 1 95 ? 10.540 -5.075 2.403 1.00 98.12 95 TYR A C 1
ATOM 704 O O . TYR A 1 95 ? 11.416 -5.446 3.182 1.00 98.12 95 TYR A O 1
ATOM 712 N N . GLY A 1 96 ? 10.753 -4.994 1.084 1.00 97.00 96 GLY A N 1
ATOM 713 C CA . GLY A 1 96 ? 12.003 -5.432 0.461 1.00 97.00 96 GLY A CA 1
ATOM 714 C C . GLY A 1 96 ? 11.916 -5.622 -1.054 1.00 97.00 96 GLY A C 1
ATOM 715 O O . GLY A 1 96 ? 11.079 -5.022 -1.729 1.00 97.00 96 GLY A O 1
ATOM 716 N N . GLU A 1 97 ? 12.825 -6.440 -1.583 1.00 97.25 97 GLU A N 1
ATOM 717 C CA . GLU A 1 97 ? 12.969 -6.734 -3.018 1.00 97.25 97 GLU A CA 1
ATOM 718 C C . GLU A 1 97 ? 12.422 -8.109 -3.436 1.00 97.25 97 GLU A C 1
ATOM 720 O O . GLU A 1 97 ? 12.283 -8.367 -4.629 1.00 97.25 97 GLU A O 1
ATOM 725 N N . ASP A 1 98 ? 12.077 -8.971 -2.473 1.00 98.19 98 ASP A N 1
ATOM 726 C CA . ASP A 1 98 ? 11.571 -10.323 -2.726 1.00 98.19 98 ASP A CA 1
ATOM 727 C C . ASP A 1 98 ? 10.025 -10.354 -2.798 1.00 98.19 98 ASP A C 1
ATOM 729 O O . ASP A 1 98 ? 9.362 -9.954 -1.834 1.00 98.19 98 ASP A O 1
ATOM 733 N N . PRO A 1 99 ? 9.419 -10.842 -3.902 1.00 98.19 99 PRO A N 1
ATOM 734 C CA . PRO A 1 99 ? 7.963 -10.878 -4.062 1.00 98.19 99 PRO A CA 1
ATOM 735 C C . PRO A 1 99 ? 7.231 -11.730 -3.025 1.00 98.19 99 PRO A C 1
ATOM 737 O O . PRO A 1 99 ? 6.115 -11.385 -2.640 1.00 98.19 99 PRO A O 1
ATOM 740 N N . HIS A 1 100 ? 7.823 -12.831 -2.564 1.00 98.69 100 HIS A N 1
ATOM 741 C CA . HIS A 1 100 ? 7.177 -13.693 -1.579 1.00 98.69 100 HIS A CA 1
ATOM 742 C C . HIS A 1 100 ? 7.126 -13.003 -0.209 1.00 98.69 100 HIS A C 1
ATOM 744 O O . HIS A 1 100 ? 6.055 -12.869 0.379 1.00 98.69 100 HIS A O 1
ATOM 750 N N . HIS A 1 101 ? 8.261 -12.487 0.266 1.00 98.75 101 HIS A N 1
ATOM 751 C CA . HIS A 1 101 ? 8.372 -11.736 1.517 1.00 98.75 101 HIS A CA 1
ATOM 752 C C . HIS A 1 101 ? 7.435 -10.527 1.545 1.00 98.75 101 HIS A C 1
ATOM 754 O O . HIS A 1 101 ? 6.655 -10.373 2.485 1.00 98.75 101 HIS A O 1
ATOM 760 N N . VAL A 1 102 ? 7.448 -9.714 0.486 1.00 98.56 102 VAL A N 1
ATOM 761 C CA . VAL A 1 102 ? 6.580 -8.535 0.363 1.00 98.56 102 VAL A CA 1
ATOM 762 C C . VAL A 1 102 ? 5.097 -8.926 0.335 1.00 98.56 102 VAL A C 1
ATOM 764 O O . VAL A 1 102 ? 4.278 -8.257 0.967 1.00 98.56 102 VAL A O 1
ATOM 767 N N . GLY A 1 103 ? 4.749 -10.015 -0.357 1.00 98.75 103 GLY A N 1
ATOM 768 C CA . GLY A 1 103 ? 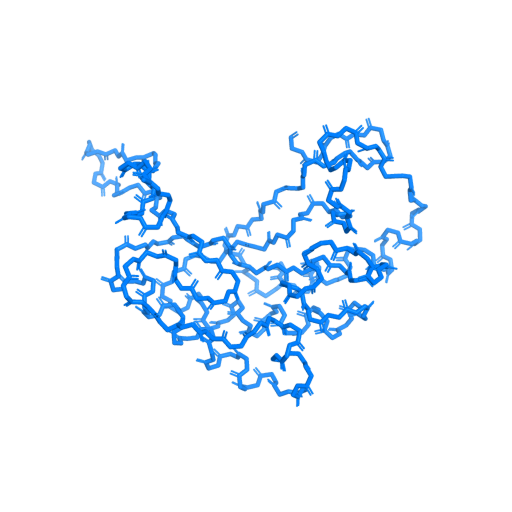3.383 -10.537 -0.417 1.00 98.75 103 GLY A CA 1
ATOM 769 C C . GLY A 1 103 ? 2.864 -11.030 0.936 1.00 98.75 103 GLY A C 1
ATOM 770 O O . GLY A 1 103 ? 1.763 -10.652 1.335 1.00 98.75 103 GLY A O 1
ATOM 771 N N . GLU A 1 104 ? 3.649 -11.826 1.666 1.00 98.88 104 GLU A N 1
ATOM 772 C CA . GLU A 1 104 ? 3.240 -12.367 2.971 1.00 98.88 104 GLU A CA 1
ATOM 773 C C . GLU A 1 104 ? 3.105 -11.276 4.038 1.00 98.88 104 GLU A C 1
ATOM 775 O O . GLU A 1 104 ? 2.109 -11.240 4.764 1.00 98.88 104 GLU A O 1
ATOM 780 N N . PHE A 1 105 ? 4.050 -10.333 4.102 1.00 98.88 105 PHE A N 1
ATOM 781 C CA . PHE A 1 105 ? 3.936 -9.187 5.009 1.00 98.88 105 PHE A CA 1
ATOM 782 C C . PHE A 1 105 ? 2.756 -8.281 4.635 1.00 98.88 105 PHE A C 1
ATOM 784 O O . PHE A 1 105 ? 2.009 -7.838 5.511 1.00 98.88 105 PHE A O 1
ATOM 791 N N . GLY A 1 106 ? 2.531 -8.056 3.337 1.00 98.62 106 GLY A N 1
ATOM 792 C CA . GLY A 1 106 ? 1.368 -7.325 2.843 1.00 98.62 106 GLY A CA 1
ATOM 793 C C . GLY A 1 106 ? 0.038 -7.970 3.242 1.00 98.62 106 GLY A C 1
ATOM 794 O O . GLY A 1 106 ? -0.899 -7.268 3.636 1.00 98.62 106 GLY A O 1
ATOM 795 N N . ALA A 1 107 ? -0.036 -9.302 3.194 1.00 98.88 107 ALA A N 1
ATOM 796 C CA . ALA A 1 107 ? -1.209 -10.061 3.609 1.00 98.88 107 ALA A CA 1
ATOM 797 C C . ALA A 1 107 ? -1.408 -9.989 5.131 1.00 98.88 107 ALA A C 1
ATOM 799 O O . ALA A 1 107 ? -2.516 -9.717 5.594 1.00 98.88 107 ALA A O 1
ATOM 800 N N . ALA A 1 108 ? -0.335 -10.136 5.916 1.00 98.88 108 ALA A N 1
ATOM 801 C CA . ALA A 1 108 ? -0.381 -10.019 7.373 1.00 98.88 108 ALA A CA 1
ATOM 802 C C . ALA A 1 108 ? -0.884 -8.640 7.833 1.00 98.88 108 ALA A C 1
ATOM 804 O O . ALA A 1 108 ? -1.807 -8.564 8.651 1.00 98.88 108 ALA A O 1
ATOM 805 N N . LEU A 1 109 ? -0.350 -7.551 7.261 1.00 98.75 109 LEU A N 1
ATOM 806 C CA . LEU A 1 109 ? -0.803 -6.195 7.583 1.00 98.75 109 LEU A CA 1
ATOM 807 C C . LEU A 1 109 ? -2.271 -5.987 7.183 1.00 98.75 109 LEU A C 1
ATOM 809 O O . LEU A 1 109 ? -3.050 -5.430 7.959 1.00 98.75 109 LEU A O 1
ATOM 813 N N . THR A 1 110 ? -2.666 -6.484 6.006 1.00 98.69 110 THR A N 1
ATOM 814 C CA . THR A 1 110 ? -4.059 -6.454 5.533 1.00 98.69 110 THR A CA 1
ATOM 815 C C . THR A 1 110 ? -5.001 -7.146 6.520 1.00 98.69 110 THR A C 1
ATOM 817 O O . THR A 1 110 ? -6.005 -6.547 6.906 1.00 98.69 110 THR A O 1
ATOM 820 N N . ARG A 1 111 ? -4.671 -8.353 7.007 1.00 98.81 111 ARG A N 1
ATOM 821 C CA . ARG A 1 111 ? -5.505 -9.070 7.990 1.00 98.81 111 ARG A CA 1
ATOM 822 C C . ARG A 1 111 ? -5.766 -8.254 9.253 1.00 98.81 111 ARG A C 1
ATOM 824 O O . ARG A 1 111 ? -6.899 -8.244 9.733 1.00 98.81 111 ARG A O 1
ATOM 831 N N . GLY A 1 112 ? -4.737 -7.583 9.777 1.00 98.69 112 GLY A N 1
ATOM 832 C CA . GLY A 1 112 ? -4.849 -6.741 10.970 1.00 98.69 112 GLY A CA 1
ATOM 833 C C . GLY A 1 112 ? -5.694 -5.487 10.730 1.00 98.69 112 GLY A C 1
ATOM 834 O O . GLY A 1 112 ? -6.625 -5.213 11.483 1.00 98.69 112 GLY A O 1
ATOM 835 N N . LEU A 1 113 ? -5.429 -4.760 9.639 1.00 98.69 113 LEU A N 1
ATOM 836 C CA . LEU A 1 113 ? -6.168 -3.539 9.290 1.00 98.69 113 LEU A CA 1
ATOM 837 C C . LEU A 1 113 ? -7.668 -3.806 9.098 1.00 98.69 113 LEU A C 1
ATOM 839 O O . LEU A 1 113 ? -8.504 -3.066 9.624 1.00 98.69 113 LEU A O 1
ATOM 843 N N . GLN A 1 114 ? -8.004 -4.885 8.380 1.00 98.50 114 GLN A N 1
ATOM 844 C CA . GLN A 1 114 ? -9.382 -5.207 7.996 1.00 98.50 114 GLN A CA 1
ATOM 845 C C . GLN A 1 114 ? -10.287 -5.649 9.143 1.00 98.50 114 GLN A C 1
ATOM 847 O O . GLN A 1 114 ? -11.497 -5.741 8.946 1.00 98.50 114 GLN A O 1
ATOM 852 N N . GLN A 1 115 ? -9.748 -5.839 10.350 1.00 98.44 115 GLN A N 1
ATOM 853 C CA . GLN A 1 115 ? -10.583 -5.978 11.544 1.00 98.44 115 GLN A CA 1
ATOM 854 C C . GLN A 1 115 ? -11.320 -4.670 11.892 1.00 98.44 115 GLN A C 1
ATOM 856 O O . GLN A 1 115 ? -12.350 -4.707 12.563 1.00 98.44 115 GLN A O 1
ATOM 861 N N . HIS A 1 116 ? -10.825 -3.515 11.420 1.00 98.56 116 HIS A N 1
ATOM 862 C CA . HIS A 1 116 ? -11.299 -2.191 11.847 1.00 98.56 116 HIS A CA 1
ATOM 863 C C . HIS A 1 116 ? -11.670 -1.253 10.689 1.00 98.56 116 HIS A C 1
ATOM 865 O O . HIS A 1 116 ? -12.640 -0.487 10.789 1.00 98.56 116 HIS A O 1
ATOM 871 N N . VAL A 1 117 ? -10.900 -1.291 9.595 1.00 98.44 117 VAL A N 1
ATOM 872 C CA . VAL A 1 117 ? -11.004 -0.375 8.446 1.00 98.44 117 VAL A CA 1
ATOM 873 C C . VAL A 1 117 ? -10.692 -1.087 7.128 1.00 98.44 117 VAL A C 1
ATOM 875 O O . VAL A 1 117 ? -9.979 -2.083 7.099 1.00 98.44 117 VAL A O 1
ATOM 878 N N . MET A 1 118 ? -11.184 -0.564 6.007 1.00 98.50 118 MET A N 1
ATOM 879 C CA . MET A 1 118 ? -10.850 -1.080 4.679 1.00 98.50 118 MET A CA 1
ATOM 880 C C . MET A 1 118 ? -9.372 -0.817 4.364 1.00 98.50 118 MET A C 1
ATOM 882 O O . MET A 1 118 ? -8.921 0.332 4.397 1.00 98.50 118 MET A O 1
ATOM 886 N N . ALA A 1 119 ? -8.629 -1.874 4.043 1.00 98.50 119 ALA A N 1
ATOM 887 C CA . ALA A 1 119 ? -7.271 -1.768 3.524 1.00 98.50 119 ALA A CA 1
ATOM 888 C C . ALA A 1 119 ? -7.284 -1.480 2.009 1.00 98.50 119 ALA A C 1
ATOM 890 O O . ALA A 1 119 ? -8.216 -1.851 1.289 1.00 98.50 119 ALA A O 1
ATOM 891 N N . CYS A 1 120 ? -6.237 -0.812 1.533 1.00 98.44 120 CYS A N 1
ATOM 892 C CA . CYS A 1 120 ? -6.017 -0.438 0.142 1.00 98.44 120 CYS A CA 1
ATOM 893 C C . CYS A 1 120 ? -4.598 -0.795 -0.298 1.00 98.44 120 CYS A C 1
ATOM 895 O O . CYS A 1 120 ? -3.643 -0.057 -0.034 1.00 98.44 120 CYS A O 1
ATOM 897 N N . VAL A 1 121 ? -4.451 -1.937 -0.969 1.00 98.44 121 VAL A N 1
ATOM 898 C CA . VAL A 1 121 ? -3.148 -2.367 -1.478 1.00 98.44 121 VAL A CA 1
ATOM 899 C C . VAL A 1 121 ? -2.677 -1.425 -2.590 1.00 98.44 121 VAL A C 1
ATOM 901 O O . VAL A 1 121 ? -3.450 -1.060 -3.479 1.00 98.44 121 VAL A O 1
ATOM 904 N N . LYS A 1 122 ? -1.416 -0.985 -2.529 1.00 98.12 122 LYS A N 1
ATOM 905 C CA . LYS A 1 122 ? -0.880 0.059 -3.408 1.00 98.12 122 LYS A CA 1
ATOM 906 C C . LYS A 1 122 ? 0.598 -0.146 -3.757 1.00 98.12 122 LYS A C 1
ATOM 908 O O . LYS A 1 122 ? 1.340 -0.765 -3.002 1.00 98.12 122 LYS A O 1
ATOM 913 N N . HIS A 1 123 ? 1.096 0.379 -4.870 1.00 98.31 123 HIS A N 1
ATOM 914 C CA . HIS A 1 123 ? 0.391 1.028 -5.983 1.00 98.31 123 HIS A CA 1
ATOM 915 C C . HIS A 1 123 ? 0.467 0.082 -7.173 1.00 98.31 123 HIS A C 1
ATOM 917 O O . HIS A 1 123 ? 1.563 -0.270 -7.611 1.00 98.31 123 HIS A O 1
ATOM 923 N N . PHE A 1 124 ? -0.682 -0.357 -7.656 1.00 98.38 124 PHE A N 1
ATOM 924 C CA . PHE A 1 124 ? -0.797 -1.377 -8.684 1.00 98.38 124 PHE A CA 1
ATOM 925 C C . PHE A 1 124 ? -0.616 -0.751 -10.081 1.00 98.38 124 PHE A C 1
ATOM 927 O O . PHE A 1 124 ? -1.472 0.015 -10.507 1.00 98.38 124 PHE A O 1
ATOM 934 N N . ALA A 1 125 ? 0.475 -0.976 -10.816 1.00 97.50 125 ALA A N 1
ATOM 935 C CA . ALA A 1 125 ? 1.671 -1.752 -10.473 1.00 97.50 125 ALA A CA 1
ATOM 936 C C . ALA A 1 125 ? 2.967 -1.037 -10.918 1.00 97.50 125 ALA A C 1
ATOM 938 O O . ALA A 1 125 ? 2.940 0.063 -11.466 1.00 97.50 125 ALA A O 1
ATOM 939 N N . CYS A 1 126 ? 4.123 -1.658 -10.654 1.00 97.56 126 CYS A N 1
ATOM 940 C CA . CYS A 1 126 ? 5.447 -1.217 -11.133 1.00 97.56 126 CYS A CA 1
ATOM 941 C C . CYS A 1 126 ? 5.917 0.192 -10.696 1.00 97.56 126 CYS A C 1
ATOM 943 O O . CYS A 1 126 ? 6.863 0.739 -11.262 1.00 97.56 126 CYS A O 1
ATOM 945 N N . ASN A 1 127 ? 5.329 0.760 -9.641 1.00 97.38 127 ASN A N 1
ATOM 946 C CA . ASN A 1 127 ? 5.671 2.089 -9.132 1.00 97.38 127 ASN A CA 1
ATOM 947 C C . ASN A 1 127 ? 6.859 2.074 -8.150 1.00 97.38 127 ASN A C 1
ATOM 949 O O . ASN A 1 127 ? 6.689 2.291 -6.950 1.00 97.38 127 ASN A O 1
ATOM 953 N N . SER A 1 128 ? 8.063 1.805 -8.659 1.00 94.00 128 SER A N 1
ATOM 954 C CA . SER A 1 128 ? 9.302 1.734 -7.859 1.00 94.00 128 SER A CA 1
ATOM 955 C C . SER A 1 128 ? 10.294 2.868 -8.175 1.00 94.00 128 SER A C 1
ATOM 957 O O . SER A 1 128 ? 11.504 2.715 -8.001 1.00 94.00 128 SER A O 1
ATOM 959 N N . MET A 1 129 ? 9.810 4.009 -8.679 1.00 92.50 129 MET A N 1
ATOM 960 C CA . MET A 1 129 ? 10.617 5.192 -9.000 1.00 92.50 129 MET A CA 1
ATOM 961 C C . MET A 1 129 ? 9.813 6.465 -8.747 1.00 92.50 129 MET A C 1
ATOM 963 O O . MET A 1 129 ? 8.723 6.601 -9.276 1.00 92.50 129 MET A O 1
ATOM 967 N N . GLU A 1 130 ? 10.376 7.441 -8.028 1.00 93.69 130 GLU A N 1
ATOM 968 C CA . GLU A 1 130 ? 9.670 8.703 -7.749 1.00 93.69 130 GLU A CA 1
ATOM 969 C C . GLU A 1 130 ? 9.868 9.764 -8.841 1.00 93.69 130 GLU A C 1
ATOM 971 O O . GLU A 1 130 ? 8.921 10.452 -9.213 1.00 93.69 130 GLU A O 1
ATOM 976 N N . ASN A 1 131 ? 11.088 9.882 -9.376 1.00 90.69 131 ASN A N 1
ATOM 977 C CA . ASN A 1 131 ? 11.520 11.024 -10.195 1.00 90.69 131 ASN A CA 1
ATOM 978 C C . ASN A 1 131 ? 10.682 11.261 -11.460 1.00 90.69 131 ASN A C 1
ATOM 980 O O . ASN A 1 131 ? 10.575 12.398 -11.909 1.00 90.69 131 ASN A O 1
ATOM 984 N N . ALA A 1 132 ? 10.109 10.204 -12.035 1.00 91.88 132 ALA A N 1
ATOM 985 C CA . ALA A 1 132 ? 9.334 10.269 -13.270 1.00 91.88 132 ALA A CA 1
ATOM 986 C C . ALA A 1 132 ? 7.953 9.605 -13.143 1.00 91.88 132 ALA A C 1
ATOM 988 O O . ALA A 1 132 ? 7.312 9.344 -14.156 1.00 91.88 132 ALA A O 1
ATOM 989 N N . ARG A 1 133 ? 7.472 9.342 -11.917 1.00 94.50 133 ARG A N 1
ATOM 990 C CA . ARG A 1 133 ? 6.281 8.502 -11.664 1.00 94.50 133 ARG A CA 1
ATOM 991 C C . ARG A 1 133 ? 4.997 8.958 -12.362 1.00 94.50 133 ARG A C 1
ATOM 993 O O . ARG A 1 133 ? 4.104 8.152 -12.550 1.00 94.50 133 ARG A O 1
ATOM 1000 N N . PHE A 1 134 ? 4.907 10.234 -12.734 1.00 95.56 134 PHE A N 1
ATOM 1001 C CA . PHE A 1 134 ? 3.747 10.824 -13.414 1.00 95.56 134 PHE A CA 1
ATOM 1002 C C . PHE A 1 134 ? 3.852 10.840 -14.947 1.00 95.56 134 PHE A C 1
ATOM 1004 O O . PHE A 1 134 ? 2.946 11.335 -15.607 1.00 95.56 134 PHE A O 1
ATOM 1011 N N . ALA A 1 135 ? 4.971 10.388 -15.517 1.00 96.06 135 ALA A N 1
ATOM 1012 C CA . ALA A 1 135 ? 5.248 10.499 -16.952 1.00 96.06 135 ALA A CA 1
ATOM 1013 C C . ALA A 1 135 ? 5.879 9.238 -17.559 1.00 96.06 135 ALA A C 1
ATOM 1015 O O . ALA A 1 135 ? 5.843 9.069 -18.774 1.00 96.06 135 ALA A O 1
ATOM 1016 N N . VAL A 1 136 ? 6.498 8.384 -16.742 1.00 96.94 136 VAL A N 1
ATOM 1017 C CA . VAL A 1 136 ? 7.216 7.202 -17.221 1.00 96.94 136 VAL A CA 1
ATOM 1018 C C . VAL A 1 136 ? 6.253 6.106 -17.674 1.00 96.94 136 VAL A C 1
ATOM 1020 O O . VAL A 1 136 ? 5.273 5.809 -16.987 1.00 96.94 136 VAL A O 1
ATOM 1023 N N . ASP A 1 137 ? 6.592 5.490 -18.804 1.00 98.00 137 ASP A N 1
ATOM 1024 C CA . ASP A 1 137 ? 6.073 4.192 -19.229 1.00 98.00 137 ASP A CA 1
ATOM 1025 C C . ASP A 1 137 ? 7.084 3.111 -18.840 1.00 98.00 137 ASP A C 1
ATOM 1027 O O . ASP A 1 137 ? 8.245 3.137 -19.264 1.00 98.00 137 ASP A O 1
ATOM 1031 N N . VAL A 1 138 ? 6.670 2.199 -17.962 1.00 97.44 138 VAL A N 1
ATOM 1032 C CA . VAL A 1 138 ? 7.506 1.090 -17.508 1.00 97.44 138 VAL A CA 1
ATOM 1033 C C . VAL A 1 138 ? 7.350 -0.068 -18.485 1.00 97.44 138 VAL A C 1
ATOM 1035 O O . VAL A 1 138 ? 6.335 -0.761 -18.488 1.00 97.44 138 VAL A O 1
ATOM 1038 N N . LEU A 1 139 ? 8.392 -0.303 -19.280 1.00 97.88 139 LEU A N 1
ATOM 1039 C CA . LEU A 1 139 ? 8.472 -1.466 -20.157 1.00 97.88 139 LEU A CA 1
ATOM 1040 C C . LEU A 1 139 ? 8.920 -2.693 -19.362 1.00 97.88 139 LEU A C 1
ATOM 1042 O O . LEU A 1 139 ? 9.986 -2.686 -18.740 1.00 97.88 139 LEU A O 1
ATOM 1046 N N . VAL A 1 140 ? 8.112 -3.747 -19.394 1.00 97.75 140 VAL A N 1
ATOM 1047 C CA . VAL A 1 140 ? 8.359 -5.002 -18.679 1.00 97.75 140 VAL A CA 1
ATOM 1048 C C . VAL A 1 140 ? 7.826 -6.167 -19.507 1.00 97.75 140 VAL A C 1
ATOM 1050 O O . VAL A 1 140 ? 6.716 -6.104 -20.030 1.00 97.75 140 VAL A O 1
ATOM 1053 N N . ASP A 1 141 ? 8.620 -7.224 -19.662 1.00 98.31 141 ASP A N 1
ATOM 1054 C CA . ASP A 1 141 ? 8.173 -8.426 -20.362 1.00 98.31 141 ASP A CA 1
ATOM 1055 C C . ASP A 1 141 ? 7.163 -9.227 -19.524 1.00 98.31 141 ASP A C 1
ATOM 1057 O O . ASP A 1 141 ? 7.124 -9.123 -18.296 1.00 98.31 141 ASP A O 1
ATOM 1061 N N . ASP A 1 142 ? 6.350 -10.048 -20.191 1.00 98.19 142 ASP A N 1
ATOM 1062 C CA . ASP A 1 142 ? 5.263 -10.794 -19.548 1.00 98.19 142 ASP A CA 1
ATOM 1063 C C . ASP A 1 142 ? 5.743 -11.718 -18.425 1.00 98.19 142 ASP A C 1
ATOM 1065 O O . ASP A 1 142 ? 5.031 -11.881 -17.431 1.00 98.19 142 ASP A O 1
ATOM 1069 N N . VAL A 1 143 ? 6.938 -12.303 -18.560 1.00 98.38 143 VAL A N 1
ATOM 1070 C CA . VAL A 1 143 ? 7.497 -13.209 -17.552 1.00 98.38 143 VAL A CA 1
ATOM 1071 C C . VAL A 1 143 ? 7.859 -12.411 -16.309 1.00 98.38 143 VAL A C 1
ATOM 1073 O O . VAL A 1 143 ? 7.362 -12.710 -15.228 1.00 98.38 143 VAL A O 1
ATOM 1076 N N . ALA A 1 144 ? 8.644 -11.340 -16.448 1.00 98.00 144 ALA A N 1
ATOM 1077 C CA . ALA A 1 144 ? 8.987 -10.480 -15.320 1.00 98.00 144 ALA A CA 1
ATOM 1078 C C . ALA A 1 144 ? 7.737 -9.870 -14.665 1.00 98.00 144 ALA A C 1
ATOM 1080 O O . ALA A 1 144 ? 7.643 -9.801 -13.437 1.00 98.00 144 ALA A O 1
ATOM 1081 N N . LEU A 1 145 ? 6.747 -9.462 -15.460 1.00 98.19 145 LEU A N 1
ATOM 1082 C CA . LEU A 1 145 ? 5.498 -8.925 -14.936 1.00 98.19 145 LEU A CA 1
ATOM 1083 C C . LEU A 1 145 ? 4.789 -9.954 -14.039 1.00 98.19 145 LEU A C 1
ATOM 1085 O O . LEU A 1 145 ? 4.472 -9.650 -12.888 1.00 98.19 145 LEU A O 1
ATOM 1089 N N . HIS A 1 146 ? 4.604 -11.184 -14.521 1.00 98.25 146 HIS A N 1
ATOM 1090 C CA . HIS A 1 146 ? 3.829 -12.207 -13.815 1.00 98.25 146 HIS A CA 1
ATOM 1091 C C . HIS A 1 146 ? 4.611 -12.984 -12.750 1.00 98.25 146 HIS A C 1
ATOM 1093 O O . HIS A 1 146 ? 3.987 -13.495 -11.822 1.00 98.25 146 HIS A O 1
ATOM 1099 N N . GLU A 1 147 ? 5.940 -13.057 -12.832 1.00 97.69 147 GLU A N 1
ATOM 1100 C CA . GLU A 1 147 ? 6.781 -13.781 -11.866 1.00 97.69 147 GLU A CA 1
ATOM 1101 C C . GLU A 1 147 ? 7.428 -12.868 -10.816 1.00 97.69 147 GLU A C 1
ATOM 1103 O O . GLU A 1 147 ? 7.793 -13.341 -9.741 1.00 97.69 147 GLU A O 1
ATOM 1108 N N . VAL A 1 148 ? 7.543 -11.561 -11.079 1.00 97.81 148 VAL A N 1
ATOM 1109 C CA . VAL A 1 148 ? 8.214 -10.614 -10.171 1.00 97.81 148 VAL A CA 1
ATOM 1110 C C . VAL A 1 148 ? 7.253 -9.530 -9.686 1.00 97.81 148 VAL A C 1
ATOM 1112 O O . VAL A 1 148 ? 7.057 -9.365 -8.481 1.00 97.81 148 VAL A O 1
ATOM 1115 N N . TYR A 1 149 ? 6.603 -8.801 -10.594 1.00 98.12 149 TYR A N 1
ATOM 1116 C CA . TYR A 1 149 ? 5.899 -7.562 -10.235 1.00 98.12 149 TYR A CA 1
ATOM 1117 C C . TYR A 1 149 ? 4.437 -7.725 -9.806 1.00 98.12 149 TYR A C 1
ATOM 1119 O O . TYR A 1 149 ? 3.900 -6.824 -9.165 1.00 98.12 149 TYR A O 1
ATOM 1127 N N . LEU A 1 150 ? 3.792 -8.845 -10.124 1.00 98.38 150 LEU A N 1
ATOM 1128 C CA . LEU A 1 150 ? 2.393 -9.115 -9.771 1.00 98.38 150 LEU A CA 1
ATOM 1129 C C . LEU A 1 150 ? 2.155 -10.140 -8.642 1.00 98.38 150 LEU A C 1
ATOM 1131 O O . LEU A 1 150 ? 1.119 -10.011 -7.981 1.00 98.38 150 LEU A O 1
ATOM 1135 N N . PRO A 1 151 ? 3.037 -11.121 -8.345 1.00 98.69 151 PRO A N 1
ATOM 1136 C CA . PRO A 1 151 ? 2.732 -12.157 -7.350 1.00 98.69 151 PRO A CA 1
ATOM 1137 C C . PRO A 1 151 ? 2.362 -11.642 -5.957 1.00 98.69 151 PRO A C 1
ATOM 1139 O O . PRO A 1 151 ? 1.434 -12.159 -5.340 1.00 98.69 151 PRO A O 1
ATOM 1142 N N . HIS A 1 152 ? 3.033 -10.597 -5.471 1.00 98.69 152 HIS A N 1
ATOM 114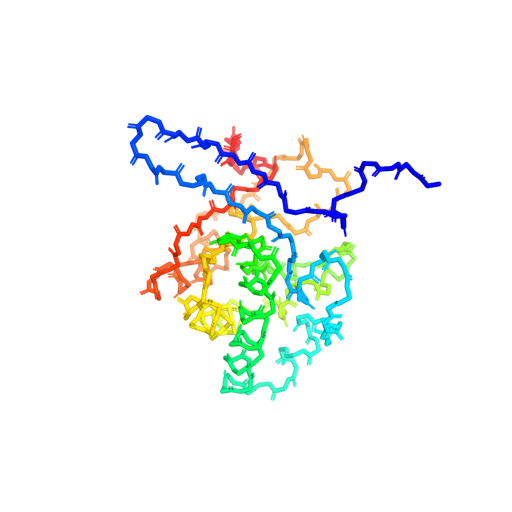3 C CA . HIS A 1 152 ? 2.749 -10.010 -4.160 1.00 98.69 152 HIS A CA 1
ATOM 1144 C C . HIS A 1 152 ? 1.385 -9.307 -4.119 1.00 98.69 152 HIS A C 1
ATOM 1146 O O . HIS A 1 152 ? 0.669 -9.426 -3.128 1.00 98.69 152 HIS A O 1
ATOM 1152 N N . PHE A 1 153 ? 0.975 -8.637 -5.202 1.00 98.75 153 PHE A N 1
ATOM 1153 C CA . PHE A 1 153 ? -0.383 -8.096 -5.308 1.00 98.75 153 PHE A CA 1
ATOM 1154 C C . PHE A 1 153 ? -1.420 -9.210 -5.325 1.00 98.75 153 PHE A C 1
ATOM 1156 O O . PHE A 1 153 ? -2.377 -9.144 -4.559 1.00 98.75 153 PHE A O 1
ATOM 1163 N N . ARG A 1 154 ? -1.203 -10.259 -6.130 1.00 98.75 154 ARG A N 1
ATOM 1164 C CA . ARG A 1 154 ? -2.081 -11.434 -6.146 1.00 98.75 154 ARG A CA 1
ATOM 1165 C C . ARG A 1 154 ? -2.233 -12.031 -4.749 1.00 98.75 154 ARG A C 1
ATOM 1167 O O . ARG A 1 154 ? -3.354 -12.259 -4.321 1.00 98.75 154 ARG A O 1
ATOM 1174 N N . ARG A 1 155 ? -1.132 -12.214 -4.016 1.00 98.81 155 ARG A N 1
ATOM 1175 C CA . ARG A 1 155 ? -1.147 -12.768 -2.656 1.00 98.81 155 ARG A CA 1
ATOM 1176 C C . ARG A 1 155 ? -2.030 -11.968 -1.691 1.00 98.81 155 ARG A C 1
ATOM 1178 O O . ARG A 1 155 ? -2.739 -12.574 -0.890 1.00 98.81 155 ARG A O 1
ATOM 1185 N N . VAL A 1 156 ? -1.990 -10.635 -1.765 1.00 98.75 156 VAL A N 1
ATOM 1186 C CA . VAL A 1 156 ? -2.809 -9.739 -0.925 1.00 98.75 156 VAL A CA 1
ATOM 1187 C C . VAL A 1 156 ? -4.261 -9.658 -1.413 1.00 98.75 156 VAL A C 1
ATOM 1189 O O . VAL A 1 156 ? -5.179 -9.563 -0.602 1.00 98.75 156 VAL A O 1
ATOM 1192 N N . ILE A 1 157 ? -4.493 -9.735 -2.724 1.00 98.62 157 ILE A N 1
ATOM 1193 C CA . ILE A 1 157 ? -5.842 -9.794 -3.306 1.00 98.62 157 ILE A CA 1
ATOM 1194 C C . ILE A 1 157 ? -6.540 -11.103 -2.923 1.00 98.62 157 ILE A C 1
ATOM 1196 O O . ILE A 1 157 ? -7.687 -11.066 -2.485 1.00 98.62 157 ILE A O 1
ATOM 1200 N N . ASP A 1 158 ? -5.837 -12.234 -3.004 1.00 98.56 158 ASP A N 1
ATOM 1201 C CA . ASP A 1 158 ? -6.342 -13.554 -2.610 1.00 98.56 158 ASP A CA 1
ATOM 1202 C C . ASP A 1 158 ? -6.637 -13.629 -1.090 1.00 98.56 158 ASP A C 1
ATOM 1204 O O . ASP A 1 158 ? -7.461 -14.435 -0.663 1.00 98.56 158 ASP A O 1
ATOM 1208 N N . GLU A 1 159 ? -6.033 -12.752 -0.271 1.00 97.69 159 GLU A N 1
ATOM 1209 C CA . GLU A 1 159 ? -6.351 -12.569 1.162 1.00 97.69 159 GLU A CA 1
ATOM 1210 C C . GLU A 1 159 ? -7.657 -11.772 1.392 1.00 97.69 159 GLU A C 1
ATOM 1212 O O . GLU A 1 159 ? -8.159 -11.696 2.512 1.00 97.69 159 GLU A O 1
ATOM 1217 N N . GLY A 1 160 ? -8.235 -11.175 0.344 1.00 98.25 160 GLY A N 1
ATOM 1218 C CA . GLY A 1 160 ? -9.496 -10.436 0.420 1.00 98.25 160 GLY A CA 1
ATOM 1219 C C . GLY A 1 160 ? -9.340 -8.966 0.812 1.00 98.25 160 GLY A C 1
ATOM 1220 O O . GLY A 1 160 ? -10.129 -8.460 1.613 1.00 98.25 160 GLY A O 1
ATOM 1221 N N . VAL A 1 161 ? -8.331 -8.271 0.275 1.00 98.69 161 VAL A N 1
ATOM 1222 C CA . VAL A 1 161 ? -8.183 -6.817 0.462 1.00 98.69 161 VAL A CA 1
ATOM 1223 C C . VAL A 1 161 ? -9.388 -6.044 -0.101 1.00 98.69 161 VAL A C 1
ATOM 1225 O O . VAL A 1 161 ? -9.879 -6.332 -1.190 1.00 98.69 161 VAL A O 1
ATOM 1228 N N . ALA A 1 162 ? -9.859 -5.035 0.629 1.00 98.56 162 ALA A N 1
ATOM 1229 C CA . ALA A 1 162 ? -11.077 -4.292 0.310 1.00 98.56 162 ALA A CA 1
ATOM 1230 C C . ALA A 1 162 ? -10.944 -3.367 -0.910 1.00 98.56 162 ALA A C 1
ATOM 1232 O O . ALA A 1 162 ? -11.948 -3.007 -1.524 1.00 98.56 162 ALA A O 1
ATOM 1233 N N . SER A 1 163 ? -9.726 -2.930 -1.241 1.00 98.25 163 SER A N 1
ATOM 1234 C CA . SER A 1 163 ? -9.486 -2.008 -2.351 1.00 98.25 163 SER A CA 1
ATOM 1235 C C . SER A 1 163 ? -8.060 -2.094 -2.892 1.00 98.25 163 SER A C 1
ATOM 1237 O O . SER A 1 163 ? -7.140 -2.544 -2.206 1.00 98.25 163 SER A O 1
ATOM 1239 N N . VAL A 1 164 ? -7.892 -1.641 -4.134 1.00 98.38 164 VAL A N 1
ATOM 1240 C CA . VAL A 1 164 ? -6.610 -1.539 -4.838 1.00 98.38 164 VAL A CA 1
ATOM 1241 C C . VAL A 1 164 ? -6.454 -0.101 -5.325 1.00 98.38 164 VAL A C 1
ATOM 1243 O O . VAL A 1 164 ? -7.374 0.449 -5.927 1.00 98.38 164 VAL A O 1
ATOM 1246 N N . MET A 1 165 ? -5.295 0.506 -5.078 1.00 98.56 165 MET A N 1
ATOM 1247 C CA . MET A 1 165 ? -4.937 1.818 -5.617 1.00 98.56 165 MET A CA 1
ATOM 1248 C C . MET A 1 165 ? -4.007 1.634 -6.808 1.00 98.56 165 MET A C 1
ATOM 1250 O O . MET A 1 165 ? -2.939 1.029 -6.668 1.00 98.56 165 MET A O 1
ATOM 1254 N N . SER A 1 166 ? -4.392 2.181 -7.958 1.00 98.12 166 SER A N 1
ATOM 1255 C CA . SER A 1 166 ? -3.545 2.195 -9.146 1.00 98.12 166 SER A CA 1
ATOM 1256 C C . SER A 1 166 ? -2.279 3.032 -8.938 1.00 98.12 166 SER A C 1
ATOM 1258 O O . SER A 1 166 ? -2.204 3.931 -8.095 1.00 98.12 166 SER A O 1
ATOM 1260 N N . ALA A 1 167 ? -1.237 2.689 -9.685 1.00 98.06 167 ALA A N 1
ATOM 1261 C CA . ALA A 1 167 ? -0.021 3.472 -9.790 1.00 98.06 167 ALA A CA 1
ATOM 1262 C C . ALA A 1 167 ? -0.215 4.716 -10.661 1.00 98.06 167 ALA A C 1
ATOM 1264 O O . ALA A 1 167 ? -1.149 4.808 -11.450 1.00 98.06 167 ALA A O 1
ATOM 1265 N N . TYR A 1 168 ? 0.705 5.671 -10.524 1.00 97.69 168 TYR A N 1
ATOM 1266 C CA . TYR A 1 168 ? 0.712 6.860 -11.372 1.00 97.69 168 TYR A CA 1
ATOM 1267 C C . TYR A 1 168 ? 1.299 6.604 -12.761 1.00 97.69 168 TYR A C 1
ATOM 1269 O O . TYR A 1 168 ? 0.906 7.294 -13.688 1.00 97.69 168 TYR A O 1
ATOM 1277 N N . ASN A 1 169 ? 2.252 5.677 -12.902 1.00 97.94 169 ASN A N 1
ATOM 1278 C CA . ASN A 1 169 ? 2.952 5.414 -14.162 1.00 97.94 169 ASN A CA 1
ATOM 1279 C C . ASN A 1 169 ? 2.088 4.621 -15.156 1.00 97.94 169 ASN A C 1
ATOM 1281 O O . ASN A 1 169 ? 1.093 3.994 -14.783 1.00 97.94 169 ASN A O 1
ATOM 1285 N N . SER A 1 170 ? 2.520 4.593 -16.417 1.00 98.25 170 SER A N 1
ATOM 1286 C CA . SER A 1 170 ? 2.051 3.595 -17.384 1.00 98.25 170 SER A CA 1
ATOM 1287 C C . SER A 1 170 ? 2.913 2.332 -17.331 1.00 98.25 170 SER A C 1
ATOM 1289 O O . SER A 1 170 ? 4.029 2.346 -16.793 1.00 98.25 170 SER A O 1
ATOM 1291 N N . VAL A 1 171 ? 2.358 1.222 -17.810 1.00 98.31 171 VAL A N 1
ATOM 1292 C CA . VAL A 1 171 ? 3.039 -0.062 -17.983 1.00 98.31 171 VAL A CA 1
ATOM 1293 C C . VAL A 1 171 ? 2.725 -0.566 -19.384 1.00 98.31 171 VAL A C 1
ATOM 1295 O O . VAL A 1 171 ? 1.557 -0.717 -19.736 1.00 98.31 171 VAL A O 1
ATOM 1298 N N . ASN A 1 172 ? 3.762 -0.835 -20.177 1.00 98.19 172 ASN A N 1
ATOM 1299 C CA . ASN A 1 172 ? 3.639 -1.310 -21.558 1.00 98.19 172 ASN A CA 1
ATOM 1300 C C . ASN A 1 172 ? 2.668 -0.467 -22.417 1.00 98.19 172 ASN A C 1
ATOM 1302 O O . ASN A 1 172 ? 1.901 -1.003 -23.218 1.00 98.19 172 ASN A O 1
ATOM 1306 N N . GLY A 1 173 ? 2.716 0.859 -22.259 1.00 97.75 173 GLY A N 1
ATOM 1307 C CA . GLY A 1 173 ? 1.938 1.816 -23.048 1.00 97.75 173 GLY A CA 1
ATOM 1308 C C . GLY A 1 173 ? 0.534 2.137 -22.522 1.00 97.75 173 GLY A C 1
ATOM 1309 O O . GLY A 1 173 ? -0.147 2.967 -23.127 1.00 97.75 173 GLY A O 1
ATOM 1310 N N . GLU A 1 174 ? 0.099 1.544 -21.405 1.00 97.81 174 GLU A N 1
ATOM 1311 C CA . GLU A 1 174 ? -1.215 1.800 -20.798 1.00 97.81 174 GLU A CA 1
ATOM 1312 C C . GLU A 1 174 ? -1.079 2.390 -19.386 1.00 97.81 174 GLU A C 1
ATOM 1314 O O . GLU A 1 174 ? -0.281 1.922 -18.574 1.00 97.81 174 GLU A O 1
ATOM 1319 N N . TRP A 1 175 ? -1.836 3.450 -19.083 1.00 97.75 175 TRP A N 1
ATOM 1320 C CA . TRP A 1 175 ? -1.854 4.051 -17.745 1.00 97.75 175 TRP A CA 1
ATOM 1321 C C . TRP A 1 175 ? -2.516 3.114 -16.738 1.00 97.75 175 TRP A C 1
ATOM 1323 O O . TRP A 1 175 ? -3.568 2.545 -17.015 1.00 97.75 175 TRP A O 1
ATOM 1333 N N . CYS A 1 176 ? -1.925 2.982 -15.547 1.00 96.88 176 CYS A N 1
ATOM 1334 C CA . CYS A 1 176 ? -2.504 2.133 -14.504 1.00 96.88 176 CYS A CA 1
ATOM 1335 C C . CYS A 1 176 ? -3.837 2.677 -13.955 1.00 96.88 176 CYS A C 1
ATOM 1337 O O . CYS A 1 176 ? -4.604 1.913 -13.366 1.00 96.88 176 CYS A O 1
ATOM 1339 N N . GLY A 1 177 ? -4.089 3.986 -14.078 1.00 85.38 177 GLY A N 1
ATOM 1340 C CA . GLY A 1 177 ? -5.273 4.688 -13.579 1.00 85.38 177 GLY A CA 1
ATOM 1341 C C . GLY A 1 177 ? -5.691 5.836 -14.479 1.00 85.38 177 GLY A C 1
ATOM 1342 O O . GLY A 1 177 ? -4.812 6.374 -15.189 1.00 85.38 177 GLY A O 1
#

Sequence (177 aa):
MSDDGYHKSVFVGAELDRIGFPGVRFSDGPRGAVVGNATAFPVAMARGATWDLDLEQRIGDAIGSELRAIGANLTGAVCINLLRHPAWGRAQETYGEDPHHVGEFGAALTRGLQQHVMACVKHFACNSMENARFAVDVLVDDVALHEVYLPHFRRVIDEGVASVMSAYNSVNGEWCG